Protein AF-A0A0S2K6V5-F1 (afdb_monomer_lite)

pLDDT: mean 87.88, std 8.62, range [51.69, 98.0]

Structure (mmCIF, N/CA/C/O backbone):
data_AF-A0A0S2K6V5-F1
#
_entry.id   AF-A0A0S2K6V5-F1
#
loop_
_atom_site.group_PDB
_atom_site.id
_atom_site.type_symbol
_atom_site.label_atom_id
_atom_site.label_a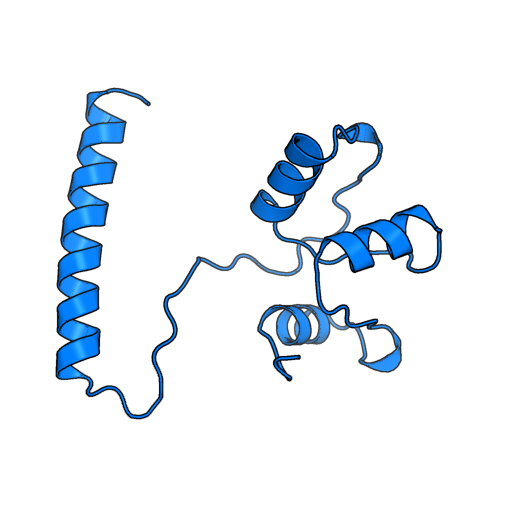lt_id
_atom_site.label_comp_id
_atom_site.label_asym_id
_atom_site.label_entity_id
_atom_site.label_seq_id
_atom_site.pdbx_PDB_ins_code
_atom_site.Cartn_x
_atom_site.Cartn_y
_atom_site.Cartn_z
_atom_site.occupancy
_atom_site.B_iso_or_equiv
_atom_site.auth_seq_id
_atom_site.auth_comp_id
_atom_site.auth_asym_id
_atom_site.auth_atom_id
_atom_site.pdbx_PDB_model_num
ATOM 1 N N . MET A 1 1 ? -13.640 -1.031 -10.732 1.00 51.69 1 MET A N 1
ATOM 2 C CA . MET A 1 1 ? -13.087 -1.994 -9.769 1.00 51.69 1 MET A CA 1
ATOM 3 C C . MET A 1 1 ? -12.103 -2.872 -10.517 1.00 51.69 1 MET A C 1
ATOM 5 O O . MET A 1 1 ? -12.481 -3.435 -11.542 1.00 51.69 1 MET A O 1
ATOM 9 N N . ILE A 1 2 ? -10.840 -2.875 -10.097 1.00 55.94 2 ILE A N 1
ATOM 10 C CA . ILE A 1 2 ? -9.852 -3.842 -10.581 1.00 55.94 2 ILE A CA 1
ATOM 11 C C . ILE A 1 2 ? -10.081 -5.076 -9.711 1.00 55.94 2 ILE A C 1
ATOM 13 O O . ILE A 1 2 ? -9.958 -4.969 -8.501 1.00 55.94 2 ILE A O 1
ATOM 17 N N . ARG A 1 3 ? -10.521 -6.184 -10.307 1.00 55.78 3 ARG A N 1
ATOM 18 C CA . ARG A 1 3 ? -10.683 -7.456 -9.586 1.00 55.78 3 ARG A CA 1
ATOM 19 C C . ARG A 1 3 ? -9.310 -8.062 -9.324 1.00 55.78 3 ARG A C 1
ATOM 21 O O . ARG A 1 3 ? -8.462 -7.938 -10.213 1.00 55.78 3 ARG A O 1
ATOM 28 N N . HIS A 1 4 ? -9.131 -8.748 -8.196 1.00 61.44 4 HIS A N 1
ATOM 29 C CA . HIS A 1 4 ? -7.850 -9.336 -7.801 1.00 61.44 4 HIS A CA 1
ATOM 30 C C . HIS A 1 4 ? -6.763 -8.271 -7.691 1.00 61.44 4 HIS A C 1
ATOM 32 O O . HIS A 1 4 ? -5.679 -8.398 -8.272 1.00 61.44 4 HIS A O 1
ATOM 38 N N . ASP A 1 5 ? -7.084 -7.167 -7.016 1.00 75.38 5 ASP A N 1
ATOM 39 C CA . ASP A 1 5 ? -6.039 -6.216 -6.674 1.00 75.38 5 ASP A CA 1
ATOM 40 C C . ASP A 1 5 ? -5.061 -6.845 -5.666 1.00 75.38 5 ASP A C 1
ATOM 42 O O . ASP A 1 5 ? -5.347 -7.854 -5.017 1.00 75.38 5 ASP A O 1
ATOM 46 N N . ALA A 1 6 ? -3.861 -6.275 -5.567 1.00 79.38 6 ALA A N 1
ATOM 47 C CA . ALA A 1 6 ? -2.825 -6.834 -4.704 1.00 79.38 6 ALA A CA 1
ATOM 48 C C . ALA A 1 6 ? -3.253 -6.877 -3.225 1.00 79.38 6 ALA A C 1
ATOM 50 O O . ALA A 1 6 ? -2.816 -7.757 -2.493 1.00 79.38 6 ALA A O 1
ATOM 51 N N . THR A 1 7 ? -4.116 -5.957 -2.788 1.00 82.81 7 THR A N 1
ATOM 52 C CA . THR A 1 7 ? -4.578 -5.879 -1.397 1.00 82.81 7 THR A CA 1
ATOM 53 C C . THR A 1 7 ? -5.530 -7.025 -1.078 1.00 82.81 7 THR A C 1
ATOM 55 O O . THR A 1 7 ? -5.394 -7.642 -0.026 1.00 82.81 7 THR A O 1
ATOM 58 N N . GLU A 1 8 ? -6.459 -7.334 -1.985 1.00 85.81 8 GLU A N 1
ATOM 59 C CA . GLU A 1 8 ? -7.370 -8.478 -1.870 1.00 85.81 8 GLU A CA 1
ATOM 60 C C . GLU A 1 8 ? -6.575 -9.777 -1.691 1.00 85.81 8 GLU A C 1
ATOM 62 O O . GLU A 1 8 ? -6.810 -10.522 -0.740 1.00 85.81 8 GLU A O 1
ATOM 67 N N . GLN A 1 9 ? -5.565 -10.000 -2.540 1.00 86.94 9 GLN A N 1
ATOM 68 C CA . GLN A 1 9 ? -4.745 -11.206 -2.458 1.00 86.94 9 GLN A CA 1
ATOM 69 C C . GLN A 1 9 ? -3.941 -11.277 -1.153 1.00 86.94 9 GLN A C 1
ATOM 71 O O . GLN A 1 9 ? -3.906 -12.328 -0.522 1.00 86.94 9 GLN A O 1
ATOM 76 N N . ILE A 1 10 ? -3.363 -10.159 -0.703 1.00 89.50 10 ILE A N 1
ATOM 77 C CA . ILE A 1 10 ? -2.637 -10.080 0.574 1.00 89.50 10 ILE A CA 1
ATOM 78 C C . ILE A 1 10 ? -3.546 -10.443 1.760 1.00 89.50 10 ILE A C 1
ATOM 80 O O . ILE A 1 10 ? -3.125 -11.136 2.686 1.00 89.50 10 ILE A O 1
ATOM 84 N N . VAL A 1 11 ? -4.804 -9.992 1.750 1.00 91.12 11 VAL A N 1
ATOM 85 C CA . VAL A 1 11 ? -5.769 -10.307 2.815 1.00 91.12 11 VAL A CA 1
ATOM 86 C C . VAL A 1 11 ? -6.159 -11.790 2.785 1.00 91.12 11 VAL A C 1
ATOM 88 O O . VAL A 1 11 ? -6.226 -12.419 3.843 1.00 91.12 11 VAL A O 1
ATOM 91 N N . LEU A 1 12 ? -6.359 -12.370 1.599 1.00 91.62 12 LEU A N 1
ATOM 92 C CA . LEU A 1 12 ? -6.628 -13.804 1.443 1.00 91.62 12 LEU A CA 1
ATOM 93 C C . LEU A 1 12 ? -5.439 -14.663 1.909 1.00 91.62 12 LEU A C 1
ATOM 95 O O . LEU A 1 12 ? -5.627 -15.635 2.644 1.00 91.62 12 LEU A O 1
ATOM 99 N N . ASP A 1 13 ? -4.213 -14.271 1.560 1.00 91.25 13 ASP A N 1
ATOM 100 C CA . ASP A 1 13 ? -2.980 -14.957 1.969 1.00 91.25 13 ASP A CA 1
ATOM 101 C C . ASP A 1 13 ? -2.753 -14.879 3.493 1.00 91.25 13 ASP A C 1
ATOM 103 O O . ASP A 1 13 ? -2.145 -15.772 4.090 1.00 91.25 13 ASP A O 1
ATOM 107 N N . ALA A 1 14 ? -3.317 -13.862 4.156 1.00 90.00 14 ALA A N 1
ATOM 108 C CA . ALA A 1 14 ? -3.348 -13.729 5.612 1.00 90.00 14 ALA A CA 1
ATOM 109 C C . ALA A 1 14 ? -4.418 -14.608 6.307 1.00 90.00 14 ALA A C 1
ATOM 111 O O . ALA A 1 14 ? -4.620 -14.484 7.517 1.00 90.00 14 ALA 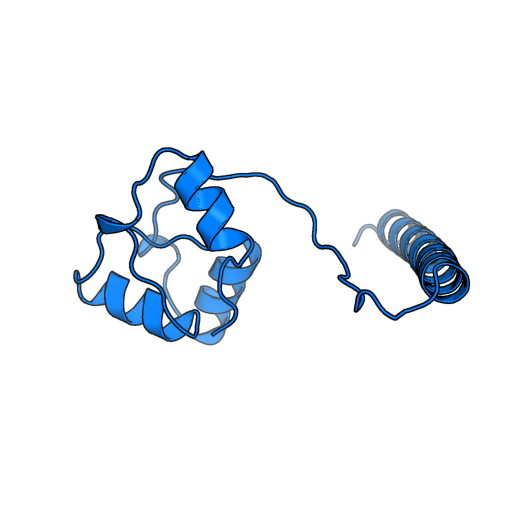A O 1
ATOM 112 N N . ASN A 1 15 ? -5.048 -15.544 5.584 1.00 90.69 15 ASN A N 1
ATOM 113 C CA . ASN A 1 15 ? -6.082 -16.485 6.046 1.00 90.69 15 ASN A CA 1
ATOM 114 C C . ASN A 1 15 ? -7.462 -15.875 6.348 1.00 90.69 15 ASN A C 1
ATOM 116 O O . ASN A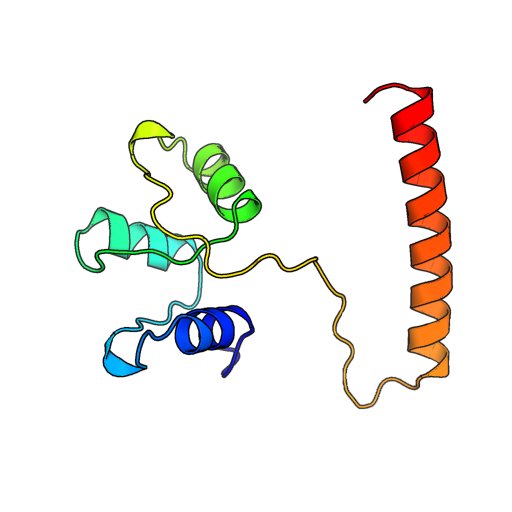 1 15 ? -8.270 -16.506 7.036 1.00 90.69 15 ASN A O 1
ATOM 120 N N . PHE A 1 16 ? -7.769 -14.686 5.829 1.00 91.75 16 PHE A N 1
ATOM 121 C CA . PHE A 1 16 ? -9.159 -14.229 5.761 1.00 91.75 16 PHE A CA 1
ATOM 122 C C . PHE A 1 16 ? -9.858 -14.910 4.581 1.00 91.75 16 PHE A C 1
ATOM 124 O O . PHE A 1 16 ? -9.244 -15.159 3.546 1.00 91.75 16 PHE A O 1
ATOM 131 N N . VAL A 1 17 ? -11.148 -15.215 4.718 1.00 93.12 17 VAL A N 1
ATOM 132 C CA . VAL A 1 17 ? -11.940 -15.771 3.608 1.00 93.12 17 VAL A CA 1
ATOM 133 C C . VAL A 1 17 ? -12.731 -14.675 2.900 1.00 93.12 17 VAL A C 1
ATOM 135 O O . VAL A 1 17 ? -13.104 -13.685 3.524 1.00 93.12 17 VAL A O 1
ATOM 138 N N . GLU A 1 18 ? -13.053 -14.868 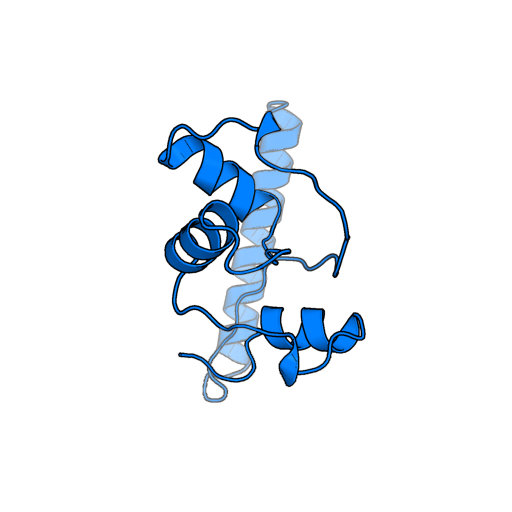1.619 1.00 90.44 18 GLU A N 1
ATOM 139 C CA . GLU A 1 18 ? -13.790 -13.888 0.798 1.00 90.44 18 GLU A CA 1
ATOM 140 C C . GLU A 1 18 ? -15.068 -13.362 1.475 1.00 90.44 18 GLU A C 1
ATOM 142 O O . GLU A 1 18 ? -15.390 -12.183 1.375 1.00 90.44 18 GLU A O 1
ATOM 147 N N . GLN A 1 19 ? -15.785 -14.204 2.230 1.00 92.88 19 GLN A N 1
ATOM 148 C CA . GLN A 1 19 ? -17.023 -13.812 2.917 1.00 92.88 19 GLN A CA 1
ATOM 149 C C . GLN A 1 19 ? -16.803 -12.809 4.063 1.00 92.88 19 GLN A C 1
ATOM 151 O O . GLN A 1 19 ? -17.767 -12.213 4.542 1.00 92.88 19 GLN A O 1
ATOM 156 N N . GLN A 1 20 ? -15.561 -12.645 4.521 1.00 92.81 20 GLN A N 1
ATOM 157 C CA . GLN A 1 20 ? -15.157 -11.687 5.553 1.00 92.81 20 GLN A CA 1
ATOM 158 C C . GLN A 1 20 ? -14.614 -10.380 4.955 1.00 92.81 20 GLN A C 1
ATOM 160 O O . GLN A 1 20 ? -14.314 -9.450 5.701 1.00 92.81 20 GLN A O 1
ATOM 165 N N . ILE A 1 21 ? -14.477 -10.299 3.628 1.00 91.81 21 ILE A N 1
ATOM 166 C CA . ILE A 1 21 ? -13.881 -9.159 2.935 1.00 91.81 21 ILE A CA 1
ATOM 167 C C . ILE A 1 21 ? -14.991 -8.282 2.362 1.00 91.81 21 ILE A C 1
ATOM 169 O O . ILE A 1 21 ? -15.900 -8.745 1.674 1.00 91.81 21 ILE A O 1
ATOM 173 N N . VAL A 1 22 ? -14.898 -6.980 2.629 1.00 91.62 22 VAL A N 1
ATOM 174 C CA . VAL A 1 22 ? -15.741 -5.969 1.991 1.00 91.62 22 VAL A CA 1
ATOM 175 C C . VAL A 1 22 ? -14.863 -5.081 1.126 1.00 91.62 22 VAL A C 1
ATOM 177 O O . VAL A 1 22 ? -14.106 -4.254 1.631 1.00 91.62 22 VAL A O 1
ATOM 180 N N . GLU A 1 23 ? -14.988 -5.231 -0.188 1.00 88.31 23 GLU A N 1
ATOM 181 C CA . GLU A 1 23 ? -14.280 -4.386 -1.143 1.00 88.31 23 GLU A CA 1
ATOM 182 C C . GLU A 1 23 ? -14.884 -2.979 -1.210 1.00 88.31 23 GLU A C 1
ATOM 184 O O . GLU A 1 23 ? -16.105 -2.787 -1.266 1.00 88.31 23 GLU A O 1
ATOM 189 N N . THR A 1 24 ? -14.019 -1.969 -1.283 1.00 86.44 24 THR A N 1
ATOM 190 C CA . THR A 1 24 ? -14.426 -0.586 -1.534 1.00 86.44 24 THR A CA 1
ATOM 191 C C . THR A 1 24 ? -13.688 -0.013 -2.735 1.00 86.44 24 THR A C 1
ATOM 193 O O . THR A 1 24 ? -12.541 -0.338 -3.019 1.00 86.44 24 THR A O 1
ATOM 196 N N . ASN A 1 25 ? -14.339 0.905 -3.453 1.00 81.00 25 ASN A N 1
ATOM 197 C CA . ASN A 1 25 ? -13.739 1.516 -4.645 1.00 81.00 25 ASN A CA 1
ATOM 198 C C . ASN A 1 25 ? -12.797 2.687 -4.316 1.00 81.00 25 ASN A C 1
ATOM 200 O O . ASN A 1 25 ? -12.221 3.286 -5.223 1.00 81.00 25 ASN A O 1
ATOM 204 N N . ASN A 1 26 ? -12.699 3.080 -3.044 1.00 82.19 26 ASN A N 1
ATOM 205 C CA . ASN A 1 26 ? -11.749 4.075 -2.565 1.00 82.19 26 ASN A CA 1
ATOM 206 C C . ASN A 1 26 ? -11.535 3.957 -1.046 1.00 82.19 26 ASN A C 1
ATOM 208 O O . ASN A 1 26 ? -12.405 3.500 -0.299 1.00 82.19 26 ASN A O 1
ATOM 212 N N . MET A 1 27 ? -10.387 4.463 -0.600 1.00 84.94 27 MET A N 1
ATOM 213 C CA . MET A 1 27 ? -9.962 4.483 0.802 1.00 84.94 27 MET A CA 1
ATOM 214 C C . MET A 1 27 ? -10.948 5.211 1.729 1.00 84.94 27 MET A C 1
ATOM 216 O O . MET A 1 27 ? -11.190 4.762 2.845 1.00 84.94 27 MET A O 1
ATOM 220 N N . TYR A 1 28 ? -11.547 6.324 1.295 1.00 87.25 28 TYR A N 1
ATOM 221 C CA . TYR A 1 28 ? -12.445 7.099 2.160 1.00 87.25 28 TYR A CA 1
ATOM 222 C C . TYR A 1 28 ? -13.758 6.369 2.449 1.00 87.25 28 TYR A C 1
ATOM 224 O O . TYR A 1 28 ? -14.332 6.550 3.519 1.00 87.25 28 TYR A O 1
ATOM 232 N N . GLN A 1 29 ? -14.222 5.529 1.524 1.00 90.31 29 GLN A N 1
ATOM 233 C CA . GLN A 1 29 ? -15.367 4.659 1.751 1.00 90.31 29 GLN A CA 1
ATOM 234 C C . GLN A 1 29 ? -15.041 3.590 2.801 1.00 90.31 29 GLN A C 1
ATOM 236 O O . GLN A 1 29 ? -15.849 3.391 3.705 1.00 90.31 29 GLN A O 1
ATOM 241 N N . ALA A 1 30 ? -13.864 2.958 2.724 1.00 90.44 30 ALA A N 1
ATOM 242 C CA . ALA A 1 30 ? -13.422 1.992 3.735 1.00 90.44 30 ALA A CA 1
ATOM 243 C C . ALA A 1 30 ? -13.329 2.650 5.118 1.00 90.44 30 ALA A C 1
ATOM 245 O O . ALA A 1 30 ? -13.905 2.154 6.082 1.00 90.44 30 ALA A O 1
ATOM 246 N N . LEU A 1 31 ? -12.721 3.838 5.185 1.00 90.19 31 LEU A N 1
ATOM 247 C CA . LEU A 1 31 ? -12.632 4.620 6.413 1.00 90.19 31 LEU A CA 1
ATOM 248 C C . LEU A 1 31 ? -14.015 4.972 6.983 1.00 90.19 31 LEU A C 1
ATOM 250 O O . LEU A 1 31 ? -14.231 4.872 8.187 1.00 90.19 31 LEU A O 1
ATOM 254 N N . ALA A 1 32 ? -14.965 5.381 6.139 1.00 90.56 32 ALA A N 1
ATOM 255 C CA . ALA A 1 32 ? -16.322 5.689 6.583 1.00 90.56 32 ALA A CA 1
ATOM 256 C C . ALA A 1 32 ? -17.059 4.447 7.110 1.00 90.56 32 ALA A C 1
ATOM 258 O O . ALA A 1 32 ? -17.826 4.563 8.061 1.00 90.56 32 ALA A O 1
ATOM 259 N N . MET A 1 33 ? -16.834 3.272 6.513 1.00 93.75 33 MET A N 1
ATOM 260 C CA . MET A 1 33 ? -17.400 2.010 7.000 1.00 93.75 33 MET A CA 1
ATOM 261 C C . MET A 1 33 ? -16.798 1.601 8.342 1.00 93.75 33 MET A C 1
ATOM 263 O O . MET A 1 33 ? -17.553 1.225 9.234 1.00 93.75 33 MET A O 1
ATOM 267 N N . PHE A 1 34 ? -15.481 1.745 8.496 1.00 92.50 34 PHE A N 1
ATOM 268 C CA . PHE A 1 34 ? -14.773 1.483 9.746 1.00 92.50 34 PHE A CA 1
ATOM 269 C C . PHE A 1 34 ? -15.273 2.399 10.872 1.00 92.50 34 PHE A C 1
ATOM 271 O O . PHE A 1 34 ? -15.720 1.924 11.904 1.00 92.50 34 PHE A O 1
ATOM 278 N N . LYS A 1 35 ? -15.342 3.717 10.633 1.00 89.94 35 LYS A N 1
ATOM 279 C CA . LYS A 1 35 ? -15.844 4.692 11.624 1.00 89.94 35 LYS A CA 1
ATOM 280 C C . LYS A 1 35 ? -17.328 4.548 11.975 1.00 89.94 35 LYS A C 1
ATOM 282 O O . LYS A 1 35 ? -17.778 5.157 12.940 1.00 89.94 35 LYS A O 1
ATOM 287 N N . ALA A 1 36 ? -18.100 3.854 11.145 1.00 93.25 36 ALA A N 1
ATOM 288 C CA . ALA A 1 36 ? -19.521 3.605 11.362 1.00 93.25 36 ALA A CA 1
ATOM 289 C C . ALA A 1 36 ? -19.788 2.201 11.931 1.00 93.25 36 ALA A C 1
ATOM 291 O O . ALA A 1 36 ? -20.929 1.743 11.847 1.00 93.25 36 ALA A O 1
ATOM 292 N N . ASP A 1 37 ? -18.749 1.512 12.418 1.00 94.38 37 ASP A N 1
ATOM 293 C CA . ASP A 1 37 ? -18.792 0.148 12.958 1.00 94.38 37 ASP A CA 1
ATOM 294 C C . ASP A 1 37 ? -19.423 -0.874 11.993 1.00 94.38 37 ASP A C 1
ATOM 296 O O . ASP A 1 37 ? -20.028 -1.866 12.396 1.00 94.38 37 ASP A O 1
ATOM 300 N N . ARG A 1 38 ? -19.317 -0.630 10.677 1.00 95.38 38 ARG A N 1
ATOM 301 C CA . ARG A 1 38 ? -19.817 -1.549 9.636 1.00 95.38 38 ARG A CA 1
ATOM 302 C C . ARG A 1 38 ? -18.801 -2.619 9.259 1.00 95.38 38 ARG A C 1
ATOM 304 O O . ARG A 1 38 ? -19.177 -3.614 8.650 1.00 95.38 38 ARG A O 1
ATOM 311 N N . VAL A 1 39 ? -17.532 -2.369 9.562 1.00 94.56 39 VAL A N 1
ATOM 312 C CA . VAL A 1 39 ? -1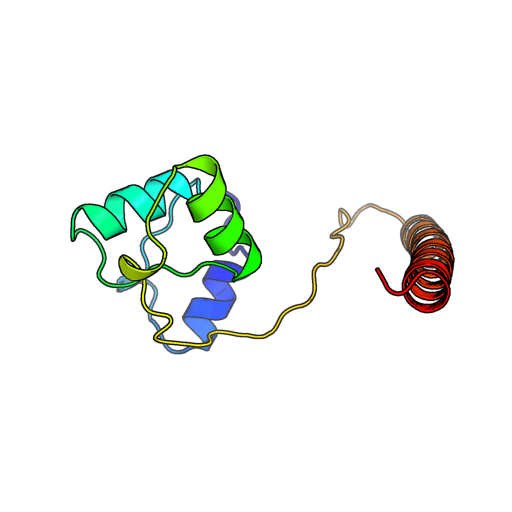6.419 -3.314 9.462 1.00 94.56 39 VAL A CA 1
ATOM 313 C C . VAL A 1 39 ? -15.547 -3.130 10.694 1.00 94.56 39 VAL A C 1
ATOM 315 O O . VAL A 1 39 ? -15.366 -2.006 11.155 1.00 94.56 39 VAL A O 1
ATOM 318 N N . GLU A 1 40 ? -15.011 -4.226 11.215 1.00 94.00 40 GLU A N 1
ATOM 319 C CA . GLU A 1 40 ? -14.190 -4.216 12.432 1.00 94.00 40 GLU A CA 1
ATOM 320 C C . GLU A 1 40 ? -12.718 -3.908 12.140 1.00 94.00 40 GLU A C 1
ATOM 322 O O . GLU A 1 40 ? -11.995 -3.451 13.017 1.00 94.00 40 GLU A O 1
ATOM 327 N N . LEU A 1 41 ? -12.268 -4.157 10.906 1.00 94.44 41 LEU A N 1
ATOM 328 C CA . LEU A 1 41 ? -10.888 -3.980 10.461 1.00 94.44 41 LEU A CA 1
ATOM 329 C C . LEU A 1 41 ? -10.852 -3.277 9.103 1.00 94.44 41 LEU A C 1
ATOM 331 O O . LEU A 1 41 ? -11.752 -3.431 8.276 1.00 94.44 41 LEU A O 1
ATOM 335 N N . MET A 1 42 ? -9.775 -2.532 8.857 1.00 92.62 42 MET A N 1
ATOM 336 C CA . MET A 1 42 ? -9.495 -1.892 7.574 1.00 92.62 42 MET A CA 1
ATOM 337 C C . MET A 1 42 ? -8.068 -2.225 7.136 1.00 92.62 42 MET A C 1
ATOM 339 O O . MET A 1 42 ? -7.109 -1.883 7.825 1.00 92.62 42 MET A O 1
ATOM 343 N N . ALA A 1 43 ? -7.922 -2.852 5.968 1.00 91.44 43 ALA A N 1
ATOM 344 C CA . ALA A 1 43 ? -6.622 -3.070 5.341 1.00 91.44 43 ALA A CA 1
ATOM 345 C C . ALA A 1 43 ? -6.161 -1.786 4.632 1.00 91.44 43 ALA A C 1
ATOM 347 O O . ALA A 1 43 ? -6.848 -1.266 3.752 1.00 91.44 43 ALA A O 1
ATOM 348 N N . ILE A 1 44 ? -5.007 -1.248 5.029 1.00 88.31 44 ILE A N 1
ATOM 349 C CA . ILE A 1 44 ? -4.435 -0.023 4.458 1.00 88.31 44 ILE A CA 1
ATOM 350 C C . ILE A 1 44 ? -2.912 -0.015 4.629 1.00 88.31 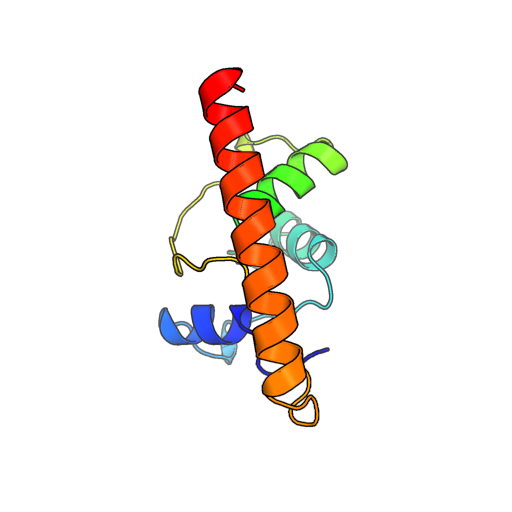44 ILE A C 1
ATOM 352 O O . ILE A 1 44 ? -2.386 -0.502 5.628 1.00 88.31 44 ILE A O 1
ATOM 356 N N . SER A 1 45 ? -2.182 0.571 3.678 1.00 88.56 45 SER A N 1
ATOM 357 C CA . SER A 1 45 ? -0.743 0.792 3.846 1.00 88.56 45 SER A CA 1
ATOM 358 C C . SER A 1 45 ? -0.465 1.874 4.899 1.00 88.56 45 SER A C 1
ATOM 360 O O . SER A 1 45 ? -1.230 2.830 5.053 1.00 88.56 45 SER A O 1
ATOM 362 N N . ARG A 1 46 ? 0.682 1.792 5.587 1.00 88.56 46 ARG A N 1
ATOM 363 C CA . ARG A 1 46 ? 1.101 2.822 6.563 1.00 88.56 46 ARG A CA 1
ATOM 364 C C . ARG A 1 46 ? 1.149 4.223 5.944 1.00 88.56 46 ARG A C 1
ATOM 366 O O . ARG A 1 46 ? 0.747 5.197 6.577 1.00 88.56 46 ARG A O 1
ATOM 373 N N . SER A 1 47 ? 1.643 4.336 4.710 1.00 87.81 47 SER A N 1
ATOM 374 C CA . SER A 1 47 ? 1.690 5.604 3.973 1.00 87.81 47 SER A CA 1
ATOM 375 C C . SER A 1 47 ? 0.286 6.117 3.636 1.00 87.81 47 SER A C 1
ATOM 377 O O . SER A 1 47 ? 0.014 7.305 3.821 1.00 87.81 47 SER A O 1
ATOM 379 N N . GLY A 1 48 ? -0.622 5.227 3.221 1.00 87.44 48 GLY A N 1
ATOM 380 C CA . GLY A 1 48 ? -2.028 5.539 2.970 1.00 87.44 48 GLY A CA 1
ATOM 381 C C . GLY A 1 48 ? -2.746 6.050 4.218 1.00 87.44 48 GLY A C 1
ATOM 382 O O . GLY A 1 48 ? -3.388 7.099 4.165 1.00 87.44 48 GLY A O 1
ATOM 383 N N . LEU A 1 49 ? -2.567 5.380 5.361 1.00 88.81 49 LEU A N 1
ATOM 384 C CA . LEU A 1 49 ? -3.160 5.799 6.633 1.00 88.81 49 LEU A CA 1
ATOM 385 C C . LEU A 1 49 ? -2.642 7.173 7.075 1.00 88.81 49 LEU A C 1
ATOM 387 O O . LEU A 1 49 ? -3.435 8.058 7.391 1.00 88.81 49 LEU A O 1
ATOM 391 N N . ARG A 1 50 ? -1.322 7.400 7.026 1.00 89.06 50 ARG A N 1
ATOM 392 C CA . ARG A 1 50 ? -0.726 8.710 7.356 1.00 89.06 50 ARG A CA 1
ATOM 393 C C . ARG A 1 50 ? -1.274 9.828 6.475 1.00 89.06 50 ARG A C 1
ATOM 395 O O . ARG A 1 50 ? -1.573 10.914 6.973 1.00 89.06 50 ARG A O 1
ATOM 402 N N . LYS A 1 51 ? -1.433 9.561 5.177 1.00 88.69 51 LYS A N 1
ATOM 403 C CA . LYS A 1 51 ? -2.041 10.505 4.239 1.00 88.69 51 LYS A CA 1
ATOM 404 C C . LYS A 1 51 ? -3.494 10.802 4.617 1.00 88.69 51 LYS A C 1
ATOM 406 O O . LYS A 1 51 ? -3.861 11.971 4.692 1.00 88.69 51 LYS A O 1
ATOM 411 N N . ALA A 1 52 ? -4.291 9.776 4.920 1.00 87.50 52 ALA A N 1
ATOM 412 C CA . ALA A 1 52 ? -5.682 9.937 5.339 1.00 87.50 52 ALA A CA 1
ATOM 413 C C . ALA A 1 52 ? -5.814 10.784 6.615 1.00 87.50 52 ALA A C 1
ATOM 415 O O . ALA A 1 52 ? -6.641 11.695 6.660 1.00 87.50 52 ALA A O 1
ATOM 416 N N . ILE A 1 53 ? -4.970 10.518 7.617 1.00 89.88 53 ILE A N 1
ATOM 417 C CA . ILE A 1 53 ? -4.924 11.265 8.881 1.00 89.88 53 ILE A CA 1
ATOM 418 C C . ILE A 1 53 ? -4.642 12.747 8.622 1.00 89.88 53 ILE A C 1
ATOM 420 O O . ILE A 1 53 ? -5.386 13.604 9.099 1.00 89.88 53 ILE A O 1
ATOM 424 N N . SER A 1 54 ? -3.627 13.041 7.803 1.00 89.19 54 SER A N 1
ATOM 425 C CA . SER A 1 54 ? -3.250 14.410 7.436 1.00 89.19 54 SER A CA 1
ATOM 426 C C . SER A 1 54 ? -4.362 15.142 6.669 1.00 89.19 54 SER A C 1
ATOM 428 O O . SER A 1 54 ? -4.765 16.242 7.041 1.00 89.19 54 SER A O 1
ATOM 430 N N . GLU A 1 55 ? -4.918 14.523 5.624 1.00 89.31 55 GLU A N 1
ATOM 431 C CA . GLU A 1 55 ? -5.891 15.164 4.727 1.00 89.31 55 GLU A CA 1
ATOM 432 C C . GLU A 1 55 ? -7.279 15.360 5.347 1.00 89.31 55 GLU A C 1
ATOM 434 O O . GLU A 1 55 ? -8.038 16.226 4.908 1.00 89.31 55 GLU A O 1
ATOM 439 N N . LYS A 1 56 ? -7.648 14.529 6.325 1.00 84.44 56 LYS A N 1
ATOM 440 C CA . LYS A 1 56 ? -8.978 14.543 6.951 1.00 84.44 56 LYS A CA 1
ATOM 441 C C . LYS A 1 56 ? -8.966 15.028 8.397 1.00 84.44 56 LYS A C 1
ATOM 443 O O . LYS A 1 56 ? -10.016 14.986 9.030 1.00 84.44 56 LYS A O 1
ATOM 448 N N . MET A 1 57 ? -7.821 15.510 8.889 1.00 81.94 57 MET A N 1
ATOM 449 C CA . MET A 1 57 ? -7.650 15.985 10.269 1.00 81.94 57 MET A CA 1
ATOM 450 C C . MET A 1 57 ? -8.120 14.946 11.303 1.00 81.94 57 MET A C 1
ATOM 452 O O . MET A 1 57 ? -8.768 15.284 12.294 1.00 81.94 57 MET A O 1
ATOM 456 N N . LEU A 1 58 ? -7.843 13.668 11.036 1.00 86.81 58 LEU A N 1
ATOM 457 C CA . LEU A 1 58 ? -8.181 12.576 11.952 1.00 86.81 58 LEU A CA 1
ATOM 458 C C . LEU A 1 58 ? -7.164 12.545 13.093 1.00 86.81 58 LEU A C 1
ATOM 460 O O . LEU A 1 58 ? -6.048 13.047 12.943 1.00 86.81 58 LEU A O 1
ATOM 464 N N . GLN A 1 59 ? -7.532 11.945 14.221 1.00 88.19 59 GLN A N 1
ATOM 465 C CA . GLN A 1 59 ? -6.581 11.709 15.300 1.00 88.19 59 GLN A CA 1
ATOM 466 C C . GLN A 1 59 ? -5.908 10.356 15.089 1.00 88.19 59 GLN A C 1
ATOM 468 O O . GLN A 1 59 ? -6.554 9.394 14.686 1.00 88.19 59 GLN A O 1
ATOM 473 N N . VAL A 1 60 ? -4.600 10.286 15.335 1.00 84.38 60 VAL A N 1
ATOM 474 C CA . VAL A 1 60 ? -3.854 9.018 15.257 1.00 84.38 60 VAL A CA 1
ATOM 475 C C . VAL A 1 60 ? -4.428 8.007 16.250 1.00 84.38 60 VAL A C 1
ATOM 477 O O . VAL A 1 60 ? -4.556 6.838 15.910 1.00 84.38 60 VAL A O 1
ATOM 480 N N . ASP A 1 61 ? -4.848 8.490 17.419 1.00 89.00 61 ASP A N 1
ATOM 481 C CA . ASP A 1 61 ? -5.397 7.688 18.514 1.00 89.00 61 ASP A CA 1
ATOM 482 C C . ASP A 1 61 ? -6.766 7.056 18.188 1.00 89.00 61 ASP A C 1
ATOM 484 O O . ASP A 1 61 ? -7.232 6.199 18.933 1.00 89.00 61 ASP A O 1
ATOM 488 N N . ASP A 1 62 ? -7.397 7.433 17.067 1.00 87.56 62 ASP A N 1
ATOM 489 C CA . ASP A 1 62 ? -8.609 6.773 16.557 1.00 87.56 62 ASP A CA 1
ATOM 490 C C . ASP A 1 62 ? -8.296 5.418 15.878 1.00 87.56 62 ASP A C 1
ATOM 492 O O . ASP A 1 62 ? -9.216 4.708 15.466 1.00 87.56 62 ASP A O 1
ATOM 496 N N . PHE A 1 63 ? -7.014 5.072 15.697 1.00 90.50 63 PHE A N 1
ATOM 497 C CA . PHE A 1 63 ? -6.572 3.892 14.956 1.00 90.50 63 PHE A CA 1
ATOM 498 C C . PHE A 1 63 ? -5.561 3.063 15.745 1.00 90.50 63 PHE A C 1
ATOM 500 O O . PHE A 1 63 ? -4.614 3.589 16.325 1.00 90.50 63 PHE A O 1
ATOM 507 N N . GLU A 1 64 ? -5.703 1.743 15.657 1.00 92.38 64 GLU A N 1
ATOM 508 C CA . GLU A 1 64 ? -4.740 0.784 16.187 1.00 92.38 64 GLU A CA 1
ATOM 509 C C . GLU A 1 64 ? -4.255 -0.142 15.065 1.00 92.38 64 GLU A C 1
ATOM 511 O O . GLU A 1 64 ? -5.046 -0.755 14.344 1.00 92.38 64 GLU A O 1
ATOM 516 N N . GLU A 1 65 ? -2.935 -0.239 14.893 1.00 91.75 65 GLU A N 1
ATOM 517 C CA . GLU A 1 65 ? -2.331 -1.220 13.991 1.00 91.75 65 GLU A CA 1
ATOM 518 C C . GLU A 1 65 ? -2.352 -2.603 14.659 1.00 91.75 65 GLU A C 1
ATOM 520 O O . GLU A 1 65 ? -1.507 -2.903 15.499 1.00 91.75 65 GLU A O 1
ATOM 525 N N . VAL A 1 66 ? -3.307 -3.453 14.276 1.00 93.75 66 VAL A N 1
ATOM 526 C CA . VAL A 1 66 ? -3.514 -4.769 14.914 1.00 93.75 66 VAL A CA 1
ATOM 527 C C . VAL A 1 66 ? -2.892 -5.950 14.159 1.00 93.75 66 VAL A C 1
ATOM 529 O O . VAL A 1 66 ? -2.581 -6.970 14.768 1.00 93.75 66 VAL A O 1
ATOM 532 N N . PHE A 1 67 ? -2.669 -5.820 12.846 1.00 90.31 67 PHE A N 1
ATOM 533 C CA . PHE A 1 67 ? -2.084 -6.871 12.007 1.00 90.31 67 PHE A CA 1
ATOM 534 C C . PHE A 1 67 ? -1.148 -6.285 10.948 1.00 90.31 67 PHE A C 1
ATOM 536 O O . PHE A 1 67 ? -1.483 -5.314 10.269 1.00 90.31 67 PHE A O 1
ATOM 543 N N . LEU A 1 68 ? 0.009 -6.923 10.766 1.00 91.56 68 LEU A N 1
ATOM 544 C CA . LEU A 1 68 ? 0.845 -6.736 9.583 1.00 91.56 68 LEU A CA 1
ATOM 545 C C . LEU A 1 68 ? 0.467 -7.818 8.569 1.00 91.56 68 LEU A C 1
ATOM 547 O O . LEU A 1 68 ? 0.756 -8.987 8.806 1.00 91.56 68 LEU A O 1
ATOM 551 N N . LEU A 1 69 ? -0.188 -7.425 7.476 1.00 90.69 69 LEU A N 1
ATOM 552 C CA . LEU A 1 69 ? -0.606 -8.361 6.428 1.00 90.69 69 LEU A CA 1
ATOM 553 C C . LEU A 1 69 ? 0.565 -8.765 5.521 1.00 90.69 69 LEU A C 1
ATOM 555 O O . LEU A 1 69 ? 0.764 -9.947 5.278 1.00 90.69 69 LEU A O 1
ATOM 559 N N . ASP A 1 70 ? 1.353 -7.790 5.056 1.00 89.25 70 ASP A N 1
ATOM 560 C CA . ASP A 1 70 ? 2.552 -8.019 4.244 1.00 89.25 70 ASP A CA 1
ATOM 561 C C . ASP A 1 70 ? 3.479 -6.786 4.268 1.00 89.25 70 ASP A C 1
ATOM 563 O O . ASP A 1 70 ? 3.075 -5.681 4.654 1.00 89.25 70 ASP A O 1
ATOM 567 N N . THR A 1 71 ? 4.724 -6.966 3.830 1.00 85.56 71 THR A N 1
ATOM 568 C CA . THR A 1 71 ? 5.677 -5.899 3.516 1.00 85.56 71 THR A CA 1
ATOM 569 C C . THR A 1 71 ? 5.991 -5.918 2.025 1.00 85.56 71 THR A C 1
ATOM 571 O O . THR A 1 71 ? 6.866 -6.654 1.573 1.00 85.56 71 THR A O 1
ATOM 574 N N . VAL A 1 72 ? 5.297 -5.065 1.275 1.00 79.50 72 VAL A N 1
ATOM 575 C CA . VAL A 1 72 ? 5.491 -4.888 -0.169 1.00 79.50 72 VAL A CA 1
ATOM 576 C C . VAL A 1 72 ? 6.188 -3.565 -0.473 1.00 79.50 72 VAL A C 1
ATOM 578 O O . VAL A 1 72 ? 5.920 -2.548 0.171 1.00 79.50 72 VAL A O 1
ATOM 581 N N . GLU A 1 73 ? 7.083 -3.570 -1.462 1.00 78.94 73 GLU A N 1
ATOM 582 C CA . GLU A 1 73 ? 7.573 -2.331 -2.073 1.00 78.94 73 GLU A CA 1
ATOM 583 C C . GLU A 1 73 ? 6.567 -1.819 -3.119 1.00 78.94 73 GLU A C 1
ATOM 585 O O . GLU A 1 73 ? 5.716 -2.562 -3.610 1.00 78.94 73 GLU A O 1
ATOM 590 N N . ASP A 1 74 ? 6.663 -0.539 -3.480 1.00 77.81 74 ASP A N 1
ATOM 591 C CA . ASP A 1 74 ? 5.896 0.007 -4.599 1.00 77.81 74 ASP A CA 1
ATOM 592 C C . ASP A 1 74 ? 6.517 -0.442 -5.933 1.00 77.81 74 ASP A C 1
ATOM 594 O O . ASP A 1 74 ? 7.725 -0.301 -6.152 1.00 77.81 74 ASP A O 1
ATOM 598 N N . TYR A 1 75 ? 5.683 -0.919 -6.861 1.00 82.75 75 TYR A N 1
ATOM 599 C CA . TYR A 1 75 ? 6.114 -1.376 -8.185 1.00 82.75 75 TYR A CA 1
ATOM 600 C C . TYR A 1 75 ? 5.371 -0.657 -9.314 1.00 82.75 75 TYR A C 1
ATOM 602 O O . TYR A 1 75 ? 4.207 -0.276 -9.189 1.00 82.75 75 TYR A O 1
ATOM 610 N N . PHE A 1 76 ? 6.034 -0.533 -10.465 1.00 87.25 76 PHE A N 1
ATOM 611 C CA . PHE A 1 76 ? 5.389 -0.127 -11.711 1.00 87.25 76 PHE A CA 1
ATOM 612 C C . PHE A 1 76 ? 4.919 -1.363 -12.476 1.00 87.25 76 PHE A C 1
ATOM 614 O O . PHE A 1 76 ? 5.731 -2.182 -12.904 1.00 87.25 76 PHE A O 1
ATOM 621 N N . ALA A 1 77 ? 3.610 -1.477 -12.683 1.00 86.50 77 ALA A N 1
ATOM 622 C CA . ALA A 1 77 ? 3.032 -2.496 -13.549 1.00 86.50 77 ALA A CA 1
ATOM 623 C C . ALA A 1 77 ? 2.895 -1.963 -14.984 1.00 86.50 77 ALA A C 1
ATOM 625 O O . ALA A 1 77 ? 2.344 -0.884 -15.209 1.00 86.50 77 ALA A O 1
ATOM 626 N N . PHE A 1 78 ? 3.368 -2.738 -15.959 1.00 92.06 78 PHE A N 1
ATOM 627 C CA . PHE A 1 78 ? 3.223 -2.443 -17.385 1.00 92.06 78 PHE A CA 1
ATOM 628 C C . PHE A 1 78 ? 2.130 -3.321 -18.001 1.00 92.06 78 PHE A C 1
ATOM 630 O O . PHE A 1 78 ? 1.917 -4.454 -17.567 1.00 92.06 78 PHE A O 1
ATOM 637 N N . SER A 1 79 ? 1.440 -2.812 -19.029 1.00 94.38 79 SER A N 1
ATOM 638 C CA . SER A 1 79 ? 0.559 -3.664 -19.841 1.00 94.38 79 SER A CA 1
ATOM 639 C C . SER A 1 79 ? 1.369 -4.807 -20.460 1.00 94.38 79 SER A C 1
ATOM 641 O O . SER A 1 79 ? 2.531 -4.615 -20.820 1.00 94.38 79 SER A O 1
ATOM 643 N N . LYS A 1 80 ? 0.740 -5.976 -20.631 1.00 92.69 80 LYS A N 1
ATOM 644 C CA . LYS A 1 80 ? 1.374 -7.171 -21.217 1.00 92.69 80 LYS A CA 1
ATOM 645 C C . LYS A 1 80 ? 1.912 -6.938 -22.631 1.00 92.69 80 LYS A C 1
ATOM 647 O O . LYS A 1 80 ? 2.833 -7.630 -23.044 1.00 92.69 80 LYS A O 1
ATOM 652 N N . ASP A 1 81 ? 1.357 -5.961 -23.344 1.00 97.00 81 ASP A N 1
ATOM 653 C CA . ASP A 1 81 ? 1.754 -5.632 -24.715 1.00 97.00 81 ASP A CA 1
ATOM 654 C C . ASP A 1 81 ? 2.960 -4.682 -24.784 1.00 97.00 81 ASP A C 1
ATOM 656 O O . ASP A 1 81 ? 3.444 -4.373 -25.873 1.00 97.00 81 ASP A O 1
ATOM 660 N N . VAL A 1 82 ? 3.446 -4.178 -23.642 1.00 97.25 82 VAL A N 1
ATOM 661 C CA . VAL A 1 82 ? 4.626 -3.308 -23.609 1.00 97.25 82 VAL A CA 1
ATOM 662 C C . VAL A 1 82 ? 5.870 -4.164 -23.853 1.00 97.25 82 VAL A C 1
ATOM 664 O O . VAL A 1 82 ? 6.147 -5.062 -23.061 1.00 97.25 82 VAL A O 1
ATOM 667 N N . PRO A 1 83 ? 6.666 -3.887 -24.902 1.00 97.94 83 PRO A N 1
ATOM 668 C CA . PRO A 1 83 ? 7.858 -4.676 -25.180 1.00 97.94 83 PRO A CA 1
ATOM 669 C C . PRO A 1 83 ? 8.890 -4.586 -24.051 1.00 97.94 83 PRO A C 1
ATOM 671 O O . PRO A 1 83 ? 9.176 -3.492 -23.556 1.00 97.94 83 PRO A O 1
ATOM 674 N N . ASP A 1 84 ? 9.557 -5.701 -23.745 1.00 97.62 84 ASP A N 1
ATOM 675 C CA . ASP A 1 84 ? 10.606 -5.772 -22.716 1.00 97.62 84 ASP A CA 1
ATOM 676 C C . ASP A 1 84 ? 11.705 -4.724 -22.908 1.00 97.62 84 ASP A C 1
ATOM 678 O O . ASP A 1 84 ? 12.273 -4.219 -21.943 1.00 97.62 84 ASP A O 1
ATOM 682 N N . VAL A 1 85 ? 12.021 -4.356 -24.154 1.00 98.00 85 VAL A N 1
ATOM 683 C CA . VAL A 1 85 ? 13.015 -3.310 -24.436 1.00 98.00 85 VAL A CA 1
ATOM 684 C C . VAL A 1 85 ? 12.619 -1.959 -23.827 1.00 98.00 85 VAL A C 1
ATOM 686 O O . VAL A 1 85 ? 13.487 -1.247 -23.317 1.00 98.00 85 VAL A O 1
ATOM 689 N N . VAL A 1 86 ? 11.324 -1.632 -23.818 1.00 98.00 86 VAL A N 1
ATOM 690 C CA . VAL A 1 86 ? 10.782 -0.405 -23.222 1.00 98.00 86 VAL A CA 1
ATOM 691 C C . VAL A 1 86 ? 10.799 -0.510 -21.701 1.00 98.00 86 VAL A C 1
ATOM 693 O O . VAL A 1 86 ? 11.308 0.398 -21.045 1.00 98.00 86 VAL A O 1
ATOM 696 N N . ILE A 1 87 ? 10.331 -1.633 -21.148 1.00 97.62 87 ILE A N 1
ATOM 697 C CA . ILE A 1 87 ? 10.323 -1.893 -19.698 1.00 97.62 87 ILE A CA 1
ATOM 698 C C . ILE A 1 87 ? 11.746 -1.787 -19.136 1.00 97.62 87 ILE A C 1
ATOM 700 O O . ILE A 1 87 ? 12.003 -1.057 -18.182 1.00 97.62 87 ILE A O 1
ATOM 704 N N . ASN A 1 88 ? 12.710 -2.431 -19.792 1.00 97.50 88 ASN A N 1
ATOM 705 C CA . ASN A 1 88 ? 14.109 -2.407 -19.380 1.00 97.50 88 ASN A CA 1
ATOM 706 C C . ASN A 1 88 ? 14.745 -1.017 -19.519 1.00 97.50 88 ASN A C 1
ATOM 708 O O . ASN A 1 88 ? 15.586 -0.635 -18.705 1.00 97.50 88 ASN A O 1
ATOM 712 N N . ALA A 1 89 ? 14.383 -0.250 -20.552 1.00 97.81 89 ALA A N 1
ATOM 713 C CA . ALA A 1 89 ? 14.853 1.126 -20.694 1.00 97.81 89 ALA A CA 1
ATOM 714 C C . ALA A 1 89 ? 14.311 2.022 -19.573 1.00 97.81 89 ALA A C 1
ATOM 716 O O . ALA A 1 89 ? 15.085 2.785 -18.990 1.00 97.81 89 ALA A O 1
ATOM 717 N N . PHE A 1 90 ? 13.027 1.878 -19.237 1.00 97.19 90 PHE A N 1
ATOM 718 C CA . PHE A 1 90 ? 12.411 2.558 -18.103 1.00 97.19 90 PHE A CA 1
ATOM 719 C C . PHE A 1 90 ? 13.113 2.193 -16.793 1.00 97.19 90 PHE A C 1
ATOM 721 O O . PHE A 1 90 ? 13.568 3.090 -16.087 1.00 97.19 90 PHE A O 1
ATOM 728 N N . GLN A 1 91 ? 13.282 0.896 -16.509 1.00 95.56 91 GLN A N 1
ATOM 729 C CA . GLN A 1 91 ? 13.890 0.426 -15.264 1.00 95.56 91 GLN A CA 1
ATOM 730 C C . GLN A 1 91 ? 15.308 0.982 -15.089 1.00 95.56 91 GLN A C 1
ATOM 732 O O . GLN A 1 91 ? 15.631 1.551 -14.051 1.00 95.56 91 GLN A O 1
ATOM 737 N N . ARG A 1 92 ? 16.138 0.941 -16.143 1.00 96.50 92 ARG A N 1
ATOM 738 C CA . ARG A 1 92 ? 17.490 1.524 -16.100 1.00 96.50 92 ARG A CA 1
ATOM 739 C C . ARG A 1 92 ? 17.483 3.022 -15.800 1.00 96.50 92 ARG A C 1
ATOM 741 O O . ARG A 1 92 ? 18.344 3.498 -15.057 1.00 96.50 92 ARG A O 1
ATOM 748 N N . ALA A 1 93 ? 16.564 3.774 -16.405 1.00 95.62 93 ALA A N 1
ATOM 749 C CA . ALA A 1 93 ? 16.443 5.208 -16.161 1.00 95.62 93 ALA A CA 1
ATOM 750 C C . ALA A 1 93 ? 15.991 5.483 -14.719 1.00 95.62 93 ALA A C 1
ATOM 752 O O . ALA A 1 93 ? 16.600 6.306 -14.031 1.00 95.62 93 ALA A O 1
ATOM 753 N N . PHE A 1 94 ? 14.989 4.747 -14.241 1.00 93.62 94 PHE A N 1
ATOM 754 C CA . PHE A 1 94 ? 14.479 4.843 -12.879 1.00 93.62 94 PHE A CA 1
ATOM 755 C C . PHE A 1 94 ? 15.561 4.521 -11.838 1.00 93.62 94 PHE A C 1
ATOM 757 O O . PHE A 1 94 ? 15.826 5.338 -10.958 1.00 93.62 94 PHE A O 1
ATOM 764 N N . ASP A 1 95 ? 16.281 3.409 -11.993 1.00 93.25 95 ASP A N 1
ATOM 765 C CA . ASP A 1 95 ? 17.349 2.991 -11.072 1.00 93.25 95 ASP A CA 1
ATOM 766 C C . ASP A 1 95 ? 18.525 3.971 -11.041 1.00 93.25 95 ASP A C 1
ATOM 768 O O . ASP A 1 95 ? 19.201 4.147 -10.019 1.00 93.25 95 ASP A O 1
ATOM 772 N N . LYS A 1 96 ? 18.805 4.626 -12.174 1.00 94.06 96 LYS A N 1
ATOM 773 C CA . LYS A 1 96 ? 19.796 5.704 -12.232 1.00 94.06 96 LYS A CA 1
ATOM 774 C C . LYS A 1 96 ? 19.342 6.901 -11.394 1.00 94.06 96 LYS A C 1
ATOM 776 O O . LYS A 1 96 ? 20.136 7.403 -10.602 1.00 94.06 96 LYS A O 1
ATOM 781 N N . HIS A 1 97 ? 18.088 7.330 -11.527 1.00 91.25 97 HIS A N 1
ATOM 782 C CA . HIS A 1 97 ? 17.542 8.438 -10.740 1.00 91.25 97 HIS A CA 1
ATOM 783 C C . HIS A 1 97 ? 17.412 8.103 -9.250 1.00 91.25 97 HIS A C 1
ATOM 785 O O . HIS A 1 97 ? 17.778 8.930 -8.419 1.00 91.25 97 HIS A O 1
ATOM 791 N N . LYS A 1 98 ? 16.983 6.885 -8.900 1.00 88.25 98 LYS A N 1
ATOM 792 C CA . LYS A 1 98 ? 16.894 6.419 -7.507 1.00 88.25 98 LYS A CA 1
ATOM 793 C C . LYS A 1 98 ? 18.242 6.530 -6.793 1.00 88.25 98 LYS A C 1
ATOM 795 O O . LYS A 1 98 ? 18.305 7.078 -5.698 1.00 88.25 98 LYS A O 1
ATOM 800 N N . ARG A 1 99 ? 19.332 6.082 -7.430 1.00 88.19 99 ARG A N 1
ATOM 801 C CA . ARG A 1 99 ? 20.690 6.215 -6.868 1.00 88.19 99 ARG A CA 1
ATOM 802 C C . ARG A 1 99 ? 21.111 7.664 -6.655 1.00 88.19 99 ARG A C 1
ATOM 804 O O . ARG A 1 99 ? 21.689 7.963 -5.619 1.00 88.19 99 ARG A O 1
ATOM 811 N N . LEU A 1 100 ? 20.821 8.546 -7.612 1.00 86.38 100 LEU A N 1
ATOM 812 C CA . LEU A 1 100 ? 21.127 9.972 -7.475 1.00 86.38 100 LEU A CA 1
ATOM 813 C C . LEU A 1 100 ? 20.362 10.592 -6.300 1.00 86.38 100 LEU A C 1
ATOM 815 O O . LEU A 1 100 ? 20.962 11.281 -5.485 1.00 86.38 100 LEU A O 1
ATOM 819 N N . ASN A 1 101 ? 19.068 10.295 -6.170 1.00 83.62 101 ASN A N 1
ATOM 820 C CA . ASN A 1 101 ? 18.257 10.806 -5.066 1.00 83.62 101 ASN A CA 1
ATOM 821 C C . ASN A 1 101 ? 18.742 10.294 -3.704 1.00 83.62 101 ASN A C 1
ATOM 823 O O . ASN A 1 101 ? 18.810 11.073 -2.762 1.00 83.62 101 ASN A O 1
ATOM 827 N N . LEU A 1 102 ? 19.111 9.013 -3.596 1.00 85.75 102 LEU A N 1
ATOM 828 C CA . LEU A 1 102 ? 19.657 8.455 -2.355 1.00 85.75 102 LEU A CA 1
ATOM 829 C C . LEU A 1 102 ? 20.987 9.111 -1.966 1.00 85.75 102 LEU A C 1
ATOM 831 O O . LEU A 1 102 ? 21.183 9.420 -0.797 1.00 85.75 102 LEU A O 1
ATOM 835 N N . ALA A 1 103 ? 21.866 9.368 -2.939 1.00 81.75 103 ALA A N 1
ATOM 836 C CA . ALA A 1 103 ? 23.118 10.081 -2.692 1.00 81.75 103 ALA A CA 1
ATOM 837 C C . ALA A 1 103 ? 22.873 11.512 -2.186 1.00 81.75 103 ALA A C 1
ATOM 839 O O . ALA A 1 103 ? 23.550 11.951 -1.266 1.00 81.75 103 ALA A O 1
ATOM 840 N N . LEU A 1 104 ? 21.872 12.211 -2.734 1.00 82.75 104 LEU A N 1
ATOM 841 C CA . LEU A 1 104 ? 21.487 13.547 -2.270 1.00 82.75 104 LEU A CA 1
ATOM 842 C C . LEU A 1 104 ? 20.894 13.517 -0.853 1.00 82.75 104 LEU A C 1
ATOM 844 O O . LEU A 1 104 ? 21.231 14.364 -0.035 1.00 82.75 104 LEU A O 1
ATOM 848 N N . ILE A 1 105 ? 20.026 12.553 -0.541 1.00 83.81 105 ILE A N 1
ATOM 849 C CA . ILE A 1 105 ? 19.460 12.413 0.810 1.00 83.81 105 ILE A CA 1
ATOM 850 C C . ILE A 1 105 ? 20.577 12.180 1.837 1.00 83.81 105 ILE A C 1
ATOM 852 O O . ILE A 1 105 ? 20.572 12.821 2.884 1.00 83.81 105 ILE A O 1
ATOM 856 N N . ASP A 1 106 ? 21.555 11.327 1.520 1.00 82.62 106 ASP A N 1
ATOM 857 C CA . ASP A 1 106 ? 22.704 11.052 2.391 1.00 82.62 106 ASP A CA 1
ATOM 858 C C . ASP A 1 106 ? 23.626 12.278 2.547 1.00 82.62 106 ASP A C 1
ATOM 860 O O . ASP A 1 106 ? 23.989 12.654 3.663 1.00 82.62 106 ASP A O 1
ATOM 864 N N . GLU A 1 107 ? 23.936 12.965 1.442 1.00 82.75 107 GLU A N 1
ATOM 865 C CA . GLU A 1 107 ? 24.768 14.176 1.426 1.00 82.75 107 GLU A CA 1
ATOM 866 C C . GLU A 1 107 ? 24.146 15.319 2.244 1.00 82.75 107 GLU A C 1
ATOM 868 O O . GLU A 1 107 ? 24.845 16.005 2.994 1.00 82.75 107 GLU A O 1
ATOM 873 N N . PHE A 1 108 ? 22.827 15.504 2.139 1.00 82.44 108 PHE A N 1
ATOM 874 C CA . PHE A 1 108 ? 22.105 16.595 2.796 1.00 82.44 108 PHE A CA 1
ATOM 875 C C . PHE A 1 108 ? 21.425 16.197 4.118 1.00 82.44 108 PHE A C 1
ATOM 877 O O . PHE A 1 108 ? 20.834 17.065 4.763 1.00 82.44 108 PHE A O 1
ATOM 884 N N . LYS A 1 109 ? 21.539 14.931 4.553 1.00 71.12 109 LYS A N 1
ATOM 885 C CA . LYS A 1 109 ? 20.899 14.358 5.759 1.00 71.12 109 LYS A CA 1
ATOM 886 C C . LYS A 1 109 ? 19.411 14.709 5.896 1.00 71.12 109 LYS A C 1
ATOM 888 O O . LYS A 1 109 ? 18.955 15.055 6.990 1.00 71.12 109 LYS A O 1
ATOM 893 N N . LEU A 1 110 ? 18.695 14.682 4.773 1.00 57.09 110 LEU A N 1
ATOM 894 C CA . LEU A 1 110 ? 17.247 14.903 4.729 1.00 57.09 110 LEU A CA 1
ATOM 895 C C . LEU A 1 110 ? 16.472 13.709 5.295 1.00 57.09 110 LEU A C 1
ATOM 897 O O . LEU A 1 110 ? 16.967 12.566 5.175 1.00 57.09 110 LEU A O 1
#

Secondary structure (DSSP, 8-state):
--TT-HHHHHHHHTT--GGG----SSHHHHHHHHHTTS-S-----HHHHHHHHHHHT--GGG-------------PPPPTTS-HHHHHHHHHHHHHHHHHHHHHHHHHT-

Radius of gyration: 18.2 Å; chains: 1; bounding box: 45×33×44 Å

Sequence (110 aa):
MIRHDATEQIVLDANFVEQQIVETNNMYQALAMFKADRVELMAISRSGLRKAISEKMLQVDDFEEVFLLDTVEDYFAFSKDVPDVVINAFQRAFDKHKRLNLALIDEFKL

Organism: NCBI:txid161398

Foldseek 3Di:
DPPPDVQVVLVVVLVDDPVLDDDDPDPVVQVVCCVVVVHVDDDDDPVRVVVCCVVVVNDPVVDDDDDDSDDDDDDDDDDPPDDPVVVVVVVVVVVVVVVVVVVVCVVVVD